Protein AF-A0A3D2JSK6-F1 (afdb_monomer_lite)

pLDDT: mean 96.84, std 1.34, range [90.5, 98.44]

Foldseek 3Di:
DLCCLVPPQQVCQVVCVVVVHDPVVSVVVCVVVQLLQDCPDVVVVGVNHDPVVNVVVLVSNVVRPNVSSVVSVVSVVVNVCCVVPNDPVD

Radius of gyration: 14.04 Å; chains: 1; bounding box: 34×21×36 Å

Sequence (90 aa):
MRDFVKQEVLPQAAEHDENDTYPTELVNQMAELGLFGMTVPEQYGGLGVDVTTLSMVFEEIAKGWMSLTGPIGSHSMLTWGITQYGTEDQ

Structure (mmCIF, N/CA/C/O backbone):
data_AF-A0A3D2JSK6-F1
#
_entry.id   AF-A0A3D2JSK6-F1
#
loop_
_atom_site.group_PDB
_atom_site.id
_atom_site.type_symbol
_atom_site.label_atom_id
_atom_site.label_alt_id
_atom_site.label_comp_id
_atom_site.label_asym_id
_atom_site.label_entity_id
_atom_site.label_seq_id
_atom_site.pdbx_PDB_ins_code
_atom_site.Cartn_x
_atom_site.Cartn_y
_atom_site.Cartn_z
_atom_site.occupancy
_atom_site.B_iso_or_equiv
_atom_site.auth_seq_id
_atom_site.auth_comp_id
_atom_site.auth_asym_id
_atom_site.auth_atom_id
_atom_site.pdbx_PDB_model_num
ATOM 1 N N . MET A 1 1 ? 6.805 -8.757 1.264 1.00 94.69 1 MET A N 1
ATOM 2 C CA . MET A 1 1 ? 7.109 -7.379 0.814 1.00 94.69 1 MET A CA 1
ATOM 3 C C . MET A 1 1 ? 8.301 -7.270 -0.118 1.00 94.69 1 MET A C 1
ATOM 5 O O . MET A 1 1 ? 8.076 -6.956 -1.274 1.00 94.69 1 MET A O 1
ATOM 9 N N . ARG A 1 2 ? 9.539 -7.549 0.313 1.00 96.75 2 ARG A N 1
ATOM 10 C CA . ARG A 1 2 ? 10.721 -7.434 -0.571 1.00 96.75 2 ARG A CA 1
ATOM 11 C C . ARG A 1 2 ? 10.578 -8.181 -1.899 1.00 96.75 2 ARG A C 1
ATOM 13 O O . ARG A 1 2 ? 10.942 -7.632 -2.931 1.00 96.75 2 ARG A O 1
ATOM 20 N N . ASP A 1 3 ? 10.040 -9.398 -1.866 1.00 97.94 3 ASP A N 1
ATOM 21 C CA . ASP A 1 3 ? 9.871 -10.204 -3.080 1.00 97.94 3 ASP A CA 1
ATOM 22 C C . ASP A 1 3 ? 8.810 -9.618 -4.012 1.00 97.94 3 ASP A C 1
ATOM 24 O O . ASP A 1 3 ? 9.107 -9.425 -5.181 1.00 97.94 3 ASP A O 1
ATOM 28 N N . PHE A 1 4 ? 7.651 -9.202 -3.488 1.00 98.06 4 PHE A N 1
ATOM 29 C CA . PHE A 1 4 ? 6.633 -8.464 -4.253 1.00 98.06 4 PHE A CA 1
ATOM 30 C C . PHE A 1 4 ? 7.220 -7.224 -4.941 1.00 98.06 4 PHE A C 1
ATOM 32 O O . PHE A 1 4 ? 7.034 -7.017 -6.133 1.00 98.06 4 PHE A O 1
ATOM 39 N N . VAL A 1 5 ? 8.004 -6.423 -4.215 1.00 98.44 5 VAL A N 1
ATOM 40 C CA . VAL A 1 5 ? 8.628 -5.222 -4.786 1.00 98.44 5 VAL A CA 1
ATOM 41 C C . VAL A 1 5 ? 9.602 -5.581 -5.910 1.00 98.44 5 VAL A C 1
ATOM 43 O O . VAL A 1 5 ? 9.631 -4.922 -6.945 1.00 98.44 5 VAL A O 1
ATOM 46 N N . LYS A 1 6 ? 10.394 -6.641 -5.731 1.00 98.38 6 LYS A N 1
ATOM 47 C CA . LYS A 1 6 ? 11.370 -7.078 -6.735 1.00 98.38 6 LYS A CA 1
ATOM 48 C C . LYS A 1 6 ? 10.745 -7.734 -7.961 1.00 98.38 6 LYS A C 1
ATOM 50 O O . LYS A 1 6 ? 11.282 -7.571 -9.050 1.00 98.38 6 LYS A O 1
ATOM 55 N N . GLN A 1 7 ? 9.694 -8.521 -7.764 1.00 98.19 7 GLN A N 1
ATOM 56 C CA . GLN A 1 7 ? 9.120 -9.391 -8.789 1.00 98.19 7 GLN A CA 1
ATOM 57 C C . GLN A 1 7 ? 7.958 -8.730 -9.524 1.00 98.19 7 GLN A C 1
ATOM 59 O O . GLN A 1 7 ? 7.860 -8.887 -10.733 1.00 98.19 7 GLN A O 1
ATOM 64 N N . GLU A 1 8 ? 7.137 -7.953 -8.820 1.00 98.12 8 GLU A N 1
ATOM 65 C CA . GLU A 1 8 ? 5.936 -7.340 -9.387 1.00 98.12 8 GLU A CA 1
ATOM 66 C C . GLU A 1 8 ? 6.164 -5.852 -9.680 1.00 98.12 8 GLU A C 1
ATOM 68 O O . GLU A 1 8 ? 5.924 -5.398 -10.795 1.00 98.12 8 GLU A O 1
ATOM 73 N N . VAL A 1 9 ? 6.682 -5.081 -8.714 1.00 98.12 9 VAL A N 1
ATOM 74 C CA . VAL A 1 9 ? 6.737 -3.607 -8.822 1.00 98.12 9 VAL A CA 1
ATOM 75 C C . VAL A 1 9 ? 7.860 -3.119 -9.739 1.00 98.12 9 VAL A C 1
ATOM 77 O O . VAL A 1 9 ? 7.606 -2.391 -10.697 1.00 98.12 9 VAL A O 1
ATOM 80 N N . LEU A 1 10 ? 9.112 -3.500 -9.454 1.00 98.12 10 LEU A N 1
ATOM 81 C CA . LEU A 1 10 ? 10.288 -3.000 -10.180 1.00 98.12 10 LEU A CA 1
ATOM 82 C C . LEU A 1 10 ? 10.219 -3.204 -11.705 1.00 98.12 10 LEU A C 1
ATOM 84 O O . LEU A 1 10 ? 10.592 -2.274 -12.420 1.00 98.12 10 LEU A O 1
ATOM 88 N N . PRO A 1 11 ? 9.756 -4.356 -12.232 1.00 98.19 11 PRO A N 1
ATOM 89 C CA . PRO A 1 11 ? 9.691 -4.566 -13.678 1.00 98.19 11 PRO A CA 1
ATOM 90 C C . PRO A 1 11 ? 8.717 -3.639 -14.413 1.00 98.19 11 PRO A C 1
ATOM 92 O O . PRO A 1 11 ? 8.903 -3.409 -15.602 1.00 98.19 11 PRO A O 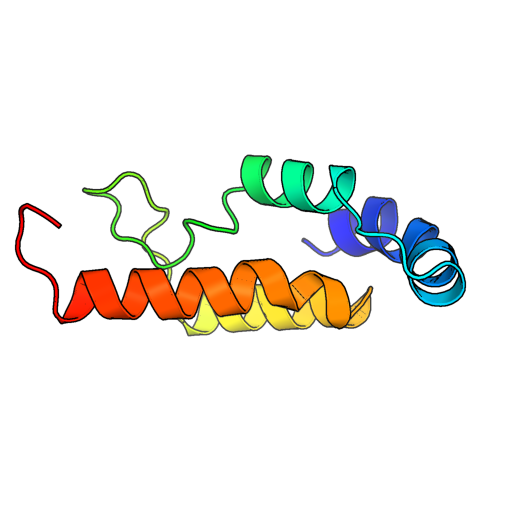1
ATOM 95 N N . GLN A 1 12 ? 7.699 -3.116 -13.724 1.00 97.75 12 GLN A N 1
ATOM 96 C CA . GLN A 1 12 ? 6.599 -2.354 -14.330 1.00 97.75 12 GLN A CA 1
ATOM 97 C C . GLN A 1 12 ? 6.719 -0.838 -14.097 1.00 97.75 12 GLN A C 1
ATOM 99 O O . GLN A 1 12 ? 6.110 -0.050 -14.816 1.00 97.75 12 GLN A O 1
ATOM 104 N N . ALA A 1 13 ? 7.513 -0.413 -13.106 1.00 97.56 13 ALA A N 1
ATOM 105 C CA . ALA A 1 13 ? 7.576 0.980 -12.656 1.00 97.56 13 ALA A CA 1
ATOM 106 C C . ALA A 1 13 ? 7.943 1.975 -13.772 1.00 97.56 13 ALA A C 1
ATOM 108 O O . ALA A 1 13 ? 7.253 2.974 -13.952 1.00 97.56 13 ALA A O 1
ATOM 109 N N . ALA A 1 14 ? 8.998 1.691 -14.544 1.00 97.56 14 ALA A N 1
ATOM 110 C CA . ALA A 1 14 ? 9.473 2.603 -15.587 1.00 97.56 14 ALA A CA 1
ATOM 111 C C . ALA A 1 14 ? 8.462 2.772 -16.733 1.00 97.56 14 ALA A C 1
ATOM 113 O O . ALA A 1 14 ? 8.272 3.883 -17.217 1.00 97.56 14 ALA A O 1
ATOM 114 N N . GLU A 1 15 ? 7.794 1.688 -17.139 1.00 97.62 15 GLU A N 1
ATOM 115 C CA . GLU A 1 15 ? 6.776 1.731 -18.193 1.00 97.62 15 GLU A CA 1
ATOM 116 C C . GLU A 1 15 ? 5.551 2.540 -17.752 1.00 97.62 15 GLU A C 1
ATOM 118 O O . GLU A 1 15 ? 5.016 3.327 -18.534 1.00 97.62 15 GLU A O 1
ATOM 123 N N . HIS A 1 16 ? 5.117 2.377 -16.500 1.00 98.00 16 HIS A N 1
ATOM 124 C CA . HIS A 1 16 ? 4.004 3.154 -15.966 1.00 98.00 16 HIS A CA 1
ATOM 125 C C . HIS A 1 16 ? 4.333 4.643 -15.837 1.00 98.00 16 HIS A C 1
ATOM 127 O O . HIS A 1 16 ? 3.505 5.464 -16.238 1.00 98.00 16 HIS A O 1
ATOM 133 N N . ASP A 1 17 ? 5.526 4.976 -15.332 1.00 96.31 17 ASP A N 1
ATOM 134 C CA . ASP A 1 17 ? 5.986 6.362 -15.192 1.00 96.31 17 ASP A CA 1
ATOM 135 C C . ASP A 1 17 ? 6.168 7.050 -16.554 1.00 96.31 17 ASP A C 1
ATOM 137 O O . ASP A 1 17 ? 5.782 8.203 -16.708 1.00 96.31 17 ASP A O 1
ATOM 141 N N . GLU A 1 18 ? 6.731 6.371 -17.560 1.00 97.69 18 GLU A N 1
ATOM 142 C CA . GLU A 1 18 ? 6.950 6.968 -18.887 1.00 97.69 18 GLU A CA 1
ATOM 143 C C . GLU A 1 18 ? 5.636 7.212 -19.644 1.00 97.69 18 GLU A C 1
ATOM 145 O O . GLU A 1 18 ? 5.511 8.196 -20.373 1.00 97.69 18 GLU A O 1
ATOM 150 N N . ASN A 1 19 ? 4.650 6.329 -19.465 1.00 98.00 19 ASN A N 1
ATOM 151 C CA . ASN A 1 19 ? 3.382 6.385 -20.192 1.00 98.00 19 ASN A CA 1
ATOM 152 C C . ASN A 1 19 ? 2.247 7.090 -19.428 1.00 98.00 19 ASN A C 1
ATOM 154 O O . ASN A 1 19 ? 1.123 7.114 -19.933 1.00 98.00 19 ASN A O 1
ATOM 158 N N . ASP A 1 20 ? 2.498 7.617 -18.224 1.00 96.88 20 ASP A N 1
ATOM 159 C CA . ASP A 1 20 ? 1.480 8.201 -17.334 1.00 96.88 20 ASP A CA 1
ATOM 160 C C . ASP A 1 20 ? 0.264 7.269 -17.119 1.00 96.88 20 ASP A C 1
ATOM 162 O O . ASP A 1 20 ? -0.900 7.686 -17.125 1.00 96.88 20 ASP A O 1
ATOM 166 N N . THR A 1 21 ? 0.516 5.967 -16.949 1.00 98.00 21 THR A N 1
ATOM 167 C CA . THR A 1 21 ? -0.552 4.965 -16.794 1.00 98.00 21 THR A CA 1
ATOM 168 C C . THR A 1 21 ? -0.729 4.530 -15.345 1.00 98.00 21 THR A C 1
ATOM 170 O O . THR A 1 21 ? 0.229 4.353 -14.596 1.00 98.00 21 THR A O 1
ATOM 173 N N . TYR A 1 22 ? -1.985 4.325 -14.938 1.00 97.75 22 TYR A N 1
ATOM 174 C CA . TYR A 1 22 ? -2.296 3.900 -13.575 1.00 97.75 22 TYR A CA 1
ATOM 175 C C . TYR A 1 22 ? -2.078 2.384 -13.388 1.00 97.75 22 TYR A C 1
ATOM 177 O O . TYR A 1 22 ? -2.653 1.592 -14.146 1.00 97.75 22 TYR A O 1
ATOM 185 N N . PRO A 1 23 ? -1.320 1.952 -12.362 1.00 97.25 23 PRO A N 1
ATOM 186 C CA . PRO A 1 23 ? -0.908 0.560 -12.170 1.00 97.25 23 PRO A CA 1
ATOM 187 C C . PRO A 1 23 ? -2.000 -0.285 -11.490 1.00 97.25 23 PRO A C 1
ATOM 189 O O . PRO A 1 23 ? -1.836 -0.771 -10.371 1.00 97.25 23 PRO A O 1
ATOM 192 N N . THR A 1 24 ? -3.145 -0.441 -12.155 1.00 97.50 24 THR A N 1
ATOM 193 C CA . THR A 1 24 ? -4.347 -1.086 -11.589 1.00 97.50 24 THR A CA 1
ATOM 194 C C . THR A 1 24 ? -4.067 -2.488 -11.041 1.00 97.50 24 THR A C 1
ATOM 196 O O . THR A 1 24 ? -4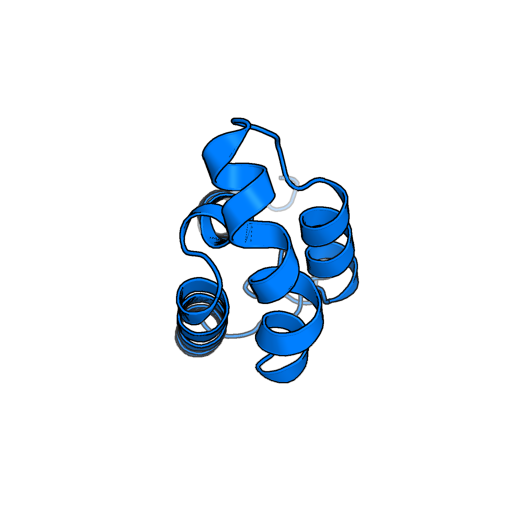.477 -2.798 -9.925 1.00 97.50 24 THR A O 1
ATOM 199 N N . GLU A 1 25 ? -3.324 -3.314 -11.779 1.00 97.94 25 GLU A N 1
ATOM 200 C CA . GLU A 1 25 ? -3.029 -4.693 -11.367 1.00 97.94 25 GLU A CA 1
ATOM 201 C C . GLU A 1 25 ? -2.152 -4.752 -10.110 1.00 97.94 25 GLU A C 1
ATOM 203 O O . GLU A 1 25 ? -2.467 -5.488 -9.177 1.00 97.94 25 GLU A O 1
ATOM 208 N N . LEU A 1 26 ? -1.114 -3.912 -10.020 1.00 98.19 26 LEU A N 1
ATOM 209 C CA . LEU A 1 26 ? -0.285 -3.816 -8.812 1.00 98.19 26 LEU A CA 1
ATOM 210 C C . LEU A 1 26 ? -1.109 -3.362 -7.603 1.00 98.19 26 LEU A C 1
ATOM 212 O O . LEU A 1 26 ? -0.949 -3.893 -6.506 1.00 98.19 26 LEU A O 1
ATOM 216 N N . VAL A 1 27 ? -2.020 -2.405 -7.796 1.00 98.19 27 VAL A N 1
ATOM 217 C CA . VAL A 1 27 ? -2.909 -1.923 -6.730 1.00 98.19 27 VAL A CA 1
ATOM 218 C C . VAL A 1 27 ? -3.880 -3.017 -6.272 1.00 98.19 27 VAL A C 1
ATOM 220 O O . VAL A 1 27 ? -4.103 -3.161 -5.069 1.00 98.19 27 VAL A O 1
ATOM 223 N N . ASN A 1 28 ? -4.406 -3.830 -7.192 1.00 98.19 28 ASN A N 1
ATOM 224 C CA . ASN A 1 28 ? -5.244 -4.982 -6.852 1.00 98.19 28 ASN A CA 1
ATOM 225 C C . ASN A 1 28 ? -4.461 -6.022 -6.037 1.00 98.19 28 ASN A C 1
ATOM 227 O O . ASN A 1 28 ? -4.930 -6.447 -4.983 1.00 98.19 28 ASN A O 1
ATOM 231 N N . GLN A 1 29 ? -3.234 -6.356 -6.448 1.00 98.12 29 GLN A N 1
ATOM 232 C CA . GLN A 1 29 ? -2.361 -7.250 -5.680 1.00 98.12 29 GLN A CA 1
ATOM 233 C C . GLN A 1 29 ? -2.075 -6.689 -4.273 1.00 98.12 29 GLN A C 1
ATOM 235 O O . GLN A 1 29 ? -2.088 -7.423 -3.286 1.00 98.1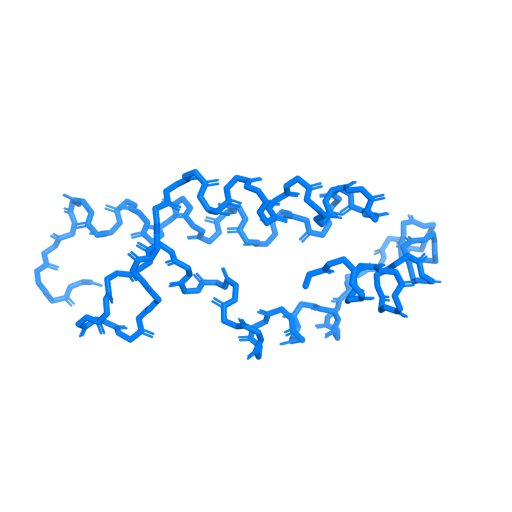2 29 GLN A O 1
ATOM 240 N N . MET A 1 30 ? -1.868 -5.374 -4.136 1.00 97.94 30 MET A N 1
ATOM 241 C CA . MET A 1 30 ? -1.714 -4.728 -2.825 1.00 97.94 30 MET A CA 1
ATOM 242 C C . MET A 1 30 ? -2.971 -4.859 -1.950 1.00 97.94 30 MET A C 1
ATOM 244 O O . MET A 1 30 ? -2.853 -4.988 -0.728 1.00 97.94 30 MET A O 1
ATOM 248 N N . ALA A 1 31 ? -4.166 -4.841 -2.545 1.00 97.12 31 ALA A N 1
ATOM 249 C CA . ALA A 1 31 ? -5.415 -5.092 -1.831 1.00 97.12 31 ALA A CA 1
ATOM 250 C C . ALA A 1 31 ? -5.527 -6.551 -1.365 1.00 97.12 31 ALA A C 1
ATOM 252 O O . ALA A 1 31 ? -5.864 -6.784 -0.205 1.00 97.12 31 ALA A O 1
ATOM 253 N N . GLU A 1 32 ? -5.159 -7.518 -2.208 1.00 96.81 32 GLU A N 1
ATOM 254 C CA . GLU A 1 32 ? -5.116 -8.945 -1.847 1.00 96.81 32 GLU A CA 1
ATOM 255 C C . GLU A 1 32 ? -4.116 -9.238 -0.718 1.00 96.81 32 GLU A C 1
ATOM 257 O O . GLU A 1 32 ? -4.364 -10.087 0.137 1.00 96.81 32 GLU A O 1
ATOM 262 N N . LEU A 1 33 ? -3.010 -8.490 -0.664 1.00 96.19 33 LEU A N 1
ATOM 263 C CA . LEU A 1 33 ? -2.027 -8.545 0.422 1.00 96.19 33 LEU A CA 1
ATOM 264 C C . LEU A 1 33 ? -2.501 -7.868 1.724 1.00 96.19 33 LEU A C 1
ATOM 266 O O . LEU A 1 33 ? -1.780 -7.900 2.722 1.00 96.19 33 LEU A O 1
ATOM 270 N N . GLY A 1 34 ? -3.680 -7.238 1.730 1.00 95.88 34 GLY A N 1
ATOM 271 C CA . GLY A 1 34 ? -4.259 -6.580 2.904 1.00 95.88 34 GLY A CA 1
ATOM 272 C C . GLY A 1 34 ? -3.650 -5.214 3.236 1.00 95.88 34 GLY A C 1
ATOM 273 O O . GLY A 1 34 ? -3.871 -4.697 4.332 1.00 95.88 34 GLY A O 1
ATOM 274 N N . LEU A 1 35 ? -2.899 -4.597 2.315 1.00 97.19 35 LEU A N 1
ATOM 275 C CA . LEU A 1 35 ? -2.127 -3.384 2.618 1.00 97.19 35 LEU A CA 1
ATOM 276 C C . LEU A 1 35 ? -3.005 -2.163 2.932 1.00 97.19 35 LEU A C 1
ATOM 278 O O . LEU A 1 35 ? -2.610 -1.292 3.703 1.00 97.19 35 LEU A O 1
ATOM 282 N N . PHE A 1 36 ? -4.216 -2.113 2.381 1.00 97.56 36 PHE A N 1
ATOM 283 C CA . PHE A 1 36 ? -5.169 -1.029 2.633 1.00 97.56 36 PHE A CA 1
ATOM 284 C C . PHE A 1 36 ? -5.791 -1.112 4.040 1.00 97.56 36 PHE A C 1
ATOM 286 O O . PHE A 1 36 ? -6.101 -0.092 4.643 1.00 97.56 36 PHE A O 1
ATOM 293 N N . GLY A 1 37 ? -5.893 -2.311 4.619 1.00 96.56 37 GLY A N 1
ATOM 294 C CA . GLY A 1 37 ? -6.469 -2.531 5.949 1.00 96.56 37 GLY A CA 1
ATOM 295 C C . GLY A 1 37 ? -5.455 -2.559 7.093 1.00 96.56 37 GLY A C 1
ATOM 296 O O . GLY A 1 37 ? -5.825 -2.936 8.201 1.00 96.56 37 GLY A O 1
ATOM 297 N N . MET A 1 38 ? -4.183 -2.210 6.857 1.00 96.81 38 MET A N 1
ATOM 298 C CA . MET A 1 38 ? -3.097 -2.456 7.817 1.00 96.81 38 MET A CA 1
ATOM 299 C C . MET A 1 38 ? -3.367 -1.889 9.213 1.00 96.81 38 MET A C 1
ATOM 301 O O . MET A 1 38 ? -3.331 -2.624 10.192 1.00 96.81 38 MET A O 1
ATOM 305 N N . THR A 1 39 ? -3.658 -0.595 9.307 1.00 96.56 39 THR A N 1
ATOM 306 C CA . THR A 1 39 ? -3.867 0.091 10.593 1.00 96.56 39 THR A CA 1
ATOM 307 C C . THR A 1 39 ? -5.329 0.113 11.031 1.00 96.56 39 THR A C 1
ATOM 309 O O . THR A 1 39 ? -5.655 0.717 12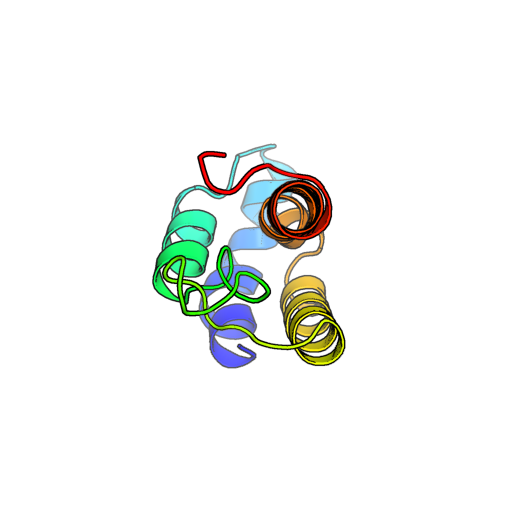.051 1.00 96.56 39 THR A O 1
ATOM 312 N N . VAL A 1 40 ? -6.226 -0.491 10.250 1.00 97.19 40 VAL A N 1
ATOM 313 C CA . VAL A 1 40 ? -7.650 -0.570 10.587 1.00 97.19 40 VAL A CA 1
ATOM 314 C C . VAL A 1 40 ? -7.826 -1.615 11.698 1.00 97.19 40 VAL A C 1
ATOM 316 O O . VAL A 1 40 ? -7.246 -2.698 11.586 1.00 97.19 40 VAL A O 1
ATOM 319 N N . PRO A 1 41 ? -8.592 -1.332 12.769 1.00 96.19 41 PRO A N 1
ATOM 320 C CA . PRO A 1 41 ? -8.858 -2.304 13.827 1.00 96.19 41 PRO A CA 1
ATOM 321 C C . PRO A 1 41 ? -9.443 -3.625 13.309 1.00 96.19 41 PRO A C 1
ATOM 323 O O . PRO A 1 41 ? -10.283 -3.633 12.408 1.00 96.19 41 PRO A O 1
ATOM 326 N N . GLU A 1 42 ? -9.065 -4.743 13.935 1.00 96.19 42 GLU A N 1
ATOM 327 C CA . GLU A 1 42 ? -9.543 -6.084 13.554 1.00 96.19 42 GLU A CA 1
ATOM 328 C C . GLU A 1 42 ? -11.073 -6.218 13.623 1.00 96.19 42 GLU A C 1
ATOM 330 O O . GLU A 1 42 ? -11.670 -6.899 12.793 1.00 96.19 42 GLU A O 1
ATOM 335 N N . GLN A 1 43 ? -11.730 -5.519 14.559 1.00 95.06 43 GLN A N 1
ATOM 336 C CA . GLN A 1 43 ? -13.196 -5.512 14.679 1.00 95.06 43 GLN A CA 1
ATOM 337 C C . GLN A 1 43 ? -13.911 -4.972 13.426 1.00 95.06 43 GLN A C 1
ATOM 339 O O . GLN A 1 43 ? -15.070 -5.303 13.197 1.00 95.06 43 GLN A O 1
ATOM 344 N N . TYR A 1 44 ? -13.208 -4.191 12.600 1.00 95.06 44 TYR A N 1
ATOM 345 C CA . TYR A 1 44 ? -13.689 -3.673 11.317 1.00 95.06 44 TYR A CA 1
ATOM 346 C C . TYR A 1 44 ? -13.088 -4.424 10.114 1.00 95.06 44 TYR A C 1
ATOM 348 O O . TYR A 1 44 ? -13.183 -3.962 8.980 1.00 95.06 44 TYR A O 1
ATOM 356 N N . GLY A 1 45 ? -12.459 -5.583 10.344 1.00 94.38 45 GLY A N 1
ATOM 357 C CA . GLY A 1 45 ? -11.877 -6.432 9.300 1.00 94.38 45 GLY A CA 1
ATOM 358 C C . GLY A 1 45 ? -10.473 -6.029 8.840 1.00 94.38 45 GLY A C 1
ATOM 359 O O . GLY A 1 45 ? -10.008 -6.528 7.817 1.00 94.38 45 GLY A O 1
ATOM 360 N N . GLY A 1 46 ? -9.800 -5.128 9.564 1.00 96.12 46 GLY A N 1
ATOM 361 C CA . GLY A 1 46 ? -8.409 -4.761 9.301 1.00 96.12 46 GLY A CA 1
ATOM 362 C C . GLY A 1 46 ? -7.385 -5.694 9.951 1.00 96.12 46 GLY A C 1
ATOM 363 O O . GLY A 1 46 ? -7.736 -6.676 10.601 1.00 96.12 46 GLY A O 1
ATOM 364 N N . LEU A 1 47 ? -6.100 -5.367 9.787 1.00 95.88 47 LEU A N 1
ATOM 365 C CA . LEU A 1 47 ? -4.985 -6.129 10.371 1.00 95.88 47 LEU A CA 1
ATOM 366 C C . LEU A 1 47 ? -4.548 -5.609 11.749 1.00 95.88 47 LEU A C 1
ATOM 368 O O . LEU A 1 47 ? -3.752 -6.266 12.413 1.00 95.88 47 LEU A O 1
ATOM 372 N N . GLY A 1 48 ? -5.009 -4.425 12.164 1.00 95.44 48 GLY A N 1
ATOM 373 C CA . GLY A 1 48 ? -4.718 -3.847 13.478 1.00 95.44 48 GLY A CA 1
ATOM 374 C C . GLY A 1 48 ? -3.237 -3.578 13.772 1.00 95.44 48 GLY A C 1
ATOM 375 O O . GLY A 1 48 ? -2.871 -3.447 14.940 1.00 95.44 48 GLY A O 1
ATOM 376 N N . VAL A 1 49 ? -2.370 -3.509 12.755 1.00 95.44 49 VAL A N 1
ATOM 377 C CA . VAL A 1 49 ? -0.932 -3.287 12.961 1.00 95.44 49 VAL A CA 1
ATOM 378 C C . VAL A 1 49 ? -0.613 -1.815 13.218 1.00 95.44 49 VAL A C 1
ATOM 380 O O . VAL A 1 49 ? -1.345 -0.909 12.819 1.00 95.44 49 VAL A O 1
ATOM 383 N N . ASP A 1 50 ? 0.506 -1.565 13.894 1.00 94.81 50 ASP A N 1
ATOM 384 C CA . ASP A 1 50 ? 0.921 -0.216 14.270 1.00 94.81 50 ASP A CA 1
ATOM 385 C C . ASP A 1 50 ? 1.489 0.610 13.096 1.00 94.81 50 ASP A C 1
ATOM 387 O O . ASP A 1 50 ? 1.839 0.112 12.019 1.00 94.81 50 ASP A O 1
ATOM 391 N N . VAL A 1 51 ? 1.610 1.921 13.322 1.00 94.06 51 VAL A N 1
ATOM 392 C CA . VAL A 1 51 ? 2.151 2.866 12.331 1.00 94.06 51 VAL A CA 1
ATOM 393 C C . VAL A 1 51 ? 3.627 2.613 12.011 1.00 94.06 51 VAL A C 1
ATOM 395 O O . VAL A 1 51 ? 4.082 2.942 10.915 1.00 94.06 51 VAL A O 1
ATOM 398 N N . THR A 1 52 ? 4.379 2.003 12.932 1.00 97.19 52 THR A N 1
ATOM 399 C CA . THR A 1 52 ? 5.770 1.591 12.698 1.00 97.19 52 THR A CA 1
ATOM 400 C C . THR A 1 52 ? 5.820 0.499 11.633 1.00 97.19 52 THR A C 1
ATOM 402 O O . THR A 1 52 ? 6.606 0.579 10.690 1.00 97.19 52 THR A O 1
ATOM 405 N N . THR A 1 53 ? 4.931 -0.488 11.733 1.00 96.62 53 THR A N 1
ATOM 406 C CA . THR A 1 53 ? 4.787 -1.580 10.769 1.00 96.62 53 THR A CA 1
ATOM 407 C C . THR A 1 53 ? 4.329 -1.059 9.414 1.00 96.62 53 THR A C 1
ATOM 409 O O . THR A 1 53 ? 4.935 -1.410 8.399 1.00 96.62 53 THR A O 1
ATOM 412 N N . LEU A 1 54 ? 3.336 -0.159 9.386 1.00 96.12 54 LEU A N 1
ATOM 413 C CA . LEU A 1 54 ? 2.943 0.541 8.158 1.00 96.12 54 LEU A CA 1
ATOM 414 C C . LEU A 1 54 ? 4.134 1.270 7.520 1.00 96.12 54 LEU A C 1
ATOM 416 O O . LEU A 1 54 ? 4.355 1.130 6.320 1.00 96.12 54 LEU A O 1
ATOM 420 N N . SER A 1 55 ? 4.935 1.989 8.313 1.00 96.94 55 SER A N 1
ATOM 421 C CA . SER A 1 55 ? 6.098 2.740 7.817 1.00 96.94 55 SER A CA 1
ATOM 422 C C . SER A 1 55 ? 7.154 1.831 7.182 1.00 96.94 55 SER A C 1
ATOM 424 O O . SER A 1 55 ? 7.693 2.173 6.134 1.00 96.94 55 SER A O 1
ATOM 426 N N . MET A 1 56 ? 7.413 0.651 7.758 1.00 98.00 56 MET A N 1
ATOM 427 C CA . MET A 1 56 ? 8.340 -0.329 7.172 1.00 98.00 56 MET A CA 1
ATOM 428 C C . MET A 1 56 ? 7.833 -0.884 5.833 1.00 98.00 56 MET A C 1
ATOM 430 O O . MET A 1 56 ? 8.617 -1.083 4.905 1.00 98.00 56 MET A O 1
ATOM 434 N N . VAL A 1 57 ? 6.524 -1.132 5.708 1.00 97.06 57 VAL A N 1
ATOM 435 C CA . VAL A 1 57 ? 5.918 -1.562 4.436 1.00 97.06 57 VAL A CA 1
ATOM 436 C C . VAL A 1 57 ? 6.012 -0.454 3.389 1.00 97.06 57 VAL A C 1
ATOM 438 O O . VAL A 1 57 ? 6.404 -0.722 2.252 1.00 97.06 57 VAL A O 1
ATOM 441 N N . PHE A 1 58 ? 5.718 0.785 3.790 1.00 97.38 58 PHE A N 1
ATOM 442 C CA . PHE A 1 58 ? 5.866 1.976 2.958 1.00 97.38 58 PHE A CA 1
ATOM 443 C C . PHE A 1 58 ? 7.294 2.124 2.429 1.00 97.38 58 PHE A C 1
ATOM 445 O O . PHE A 1 58 ? 7.493 2.300 1.229 1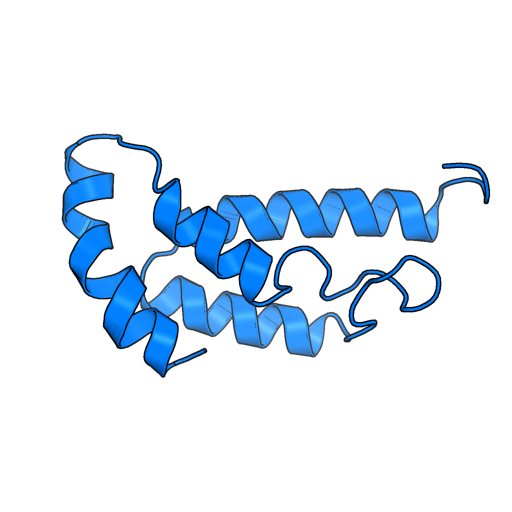.00 97.38 58 PHE A O 1
ATOM 452 N N . GLU A 1 59 ? 8.285 2.001 3.318 1.00 98.19 59 GLU A N 1
ATOM 453 C CA . GLU A 1 59 ? 9.703 2.077 2.972 1.00 98.19 59 GLU A CA 1
ATOM 454 C C . GLU A 1 59 ? 10.077 1.017 1.930 1.00 98.19 59 GLU A C 1
ATOM 456 O O . GLU A 1 59 ? 10.764 1.330 0.958 1.00 98.19 59 GLU A O 1
ATOM 461 N N . GLU A 1 60 ? 9.618 -0.229 2.091 1.00 98.38 60 GLU A N 1
ATOM 462 C CA . GLU A 1 60 ? 9.951 -1.270 1.118 1.00 98.38 60 GLU A CA 1
ATOM 463 C C . GLU A 1 60 ? 9.295 -1.051 -0.245 1.00 98.38 60 GLU A C 1
ATOM 465 O O . GLU A 1 60 ? 9.964 -1.254 -1.257 1.00 98.38 60 GLU A O 1
ATOM 470 N N . ILE A 1 61 ? 8.036 -0.605 -0.309 1.00 98.12 61 ILE A N 1
ATOM 471 C CA . ILE A 1 61 ? 7.391 -0.286 -1.596 1.00 98.12 61 ILE A CA 1
ATOM 472 C C . ILE A 1 61 ? 8.114 0.878 -2.280 1.00 98.12 61 ILE A C 1
ATOM 474 O O . ILE A 1 61 ? 8.402 0.804 -3.476 1.00 98.12 61 ILE A O 1
ATOM 478 N N . ALA A 1 62 ? 8.485 1.910 -1.517 1.00 98.06 62 ALA A N 1
ATOM 479 C CA . ALA A 1 62 ? 9.183 3.085 -2.029 1.00 98.06 62 ALA A CA 1
ATOM 480 C C . ALA A 1 62 ? 10.549 2.763 -2.661 1.00 98.06 62 ALA A C 1
ATOM 482 O O . ALA A 1 62 ? 10.989 3.491 -3.548 1.00 98.06 62 ALA A O 1
ATOM 483 N N . LYS A 1 63 ? 11.211 1.664 -2.262 1.00 98.06 63 LYS A N 1
ATOM 484 C CA . LYS A 1 63 ? 12.451 1.194 -2.914 1.00 98.06 63 LYS A CA 1
ATOM 485 C C . LYS A 1 63 ? 12.227 0.661 -4.326 1.00 98.06 63 LYS A C 1
ATOM 487 O O . LYS A 1 63 ? 13.175 0.637 -5.105 1.00 98.06 63 LYS A O 1
ATOM 492 N N . GLY A 1 64 ? 11.018 0.195 -4.633 1.00 97.50 64 GLY A N 1
ATOM 493 C CA . GLY A 1 64 ? 10.632 -0.185 -5.987 1.00 97.50 64 GLY A CA 1
ATOM 494 C C . GLY A 1 64 ? 10.138 1.015 -6.775 1.00 97.50 64 GLY A C 1
ATOM 495 O O . GLY A 1 64 ? 10.683 1.337 -7.824 1.00 97.50 64 GLY A O 1
ATOM 496 N N . TRP A 1 65 ? 9.105 1.673 -6.249 1.00 98.00 65 TRP A N 1
ATOM 497 C CA . TRP A 1 65 ? 8.467 2.800 -6.912 1.00 98.00 65 TRP A CA 1
ATOM 498 C C . TRP A 1 65 ? 7.673 3.649 -5.918 1.00 98.00 65 TRP A C 1
ATOM 500 O O . TRP A 1 65 ? 6.688 3.196 -5.335 1.00 98.00 65 TRP A O 1
ATOM 510 N N . MET A 1 66 ? 8.095 4.902 -5.724 1.00 96.94 66 MET A N 1
ATOM 511 C CA . MET A 1 66 ? 7.485 5.795 -4.733 1.00 96.94 66 MET A CA 1
ATOM 512 C C . MET A 1 66 ? 6.018 6.113 -5.049 1.00 96.94 66 MET A C 1
ATOM 514 O O . MET A 1 66 ? 5.198 6.146 -4.131 1.00 96.94 66 MET A O 1
ATOM 518 N N . SER A 1 67 ? 5.658 6.302 -6.322 1.00 96.69 67 SER A N 1
ATOM 519 C CA . SER A 1 67 ? 4.288 6.662 -6.719 1.00 96.69 67 SER A CA 1
ATOM 520 C C . SER A 1 67 ? 3.262 5.600 -6.309 1.00 96.69 67 SER A C 1
ATOM 522 O O . SER A 1 67 ? 2.146 5.942 -5.915 1.00 96.69 67 SER A O 1
ATOM 524 N N . LEU A 1 68 ? 3.657 4.321 -6.289 1.00 97.31 68 LEU A N 1
ATOM 525 C CA . LEU A 1 68 ? 2.796 3.209 -5.872 1.00 97.31 68 LEU A CA 1
ATOM 526 C C . LEU A 1 68 ? 2.417 3.258 -4.383 1.00 97.31 68 LEU A C 1
ATOM 528 O O . LEU A 1 68 ? 1.433 2.650 -3.968 1.00 97.31 68 LEU A O 1
ATOM 532 N N . THR A 1 69 ? 3.158 4.004 -3.562 1.00 97.69 69 THR A N 1
ATOM 533 C CA . THR A 1 69 ? 2.799 4.199 -2.151 1.00 97.69 69 THR A CA 1
ATOM 534 C C . THR A 1 69 ? 1.613 5.152 -1.963 1.00 97.69 69 THR A C 1
ATOM 536 O O . THR A 1 69 ? 0.944 5.109 -0.932 1.00 97.69 69 THR A O 1
ATOM 539 N N . GLY A 1 70 ? 1.303 5.990 -2.960 1.00 97.25 70 GLY A N 1
ATOM 540 C CA . GLY A 1 70 ? 0.233 6.988 -2.889 1.00 97.25 70 GLY A CA 1
ATOM 541 C C . GLY A 1 70 ? -1.131 6.408 -2.485 1.00 97.25 70 GLY A C 1
ATOM 542 O O . GLY A 1 70 ? -1.692 6.862 -1.485 1.00 97.25 70 GLY A O 1
ATOM 543 N N . PRO A 1 71 ? -1.647 5.378 -3.188 1.00 97.00 71 PRO A N 1
ATOM 544 C CA . PRO A 1 71 ? -2.935 4.761 -2.873 1.00 97.00 71 PRO A CA 1
ATOM 545 C C . PRO A 1 71 ? -3.067 4.284 -1.421 1.00 97.00 71 PRO A C 1
ATOM 547 O O . PRO A 1 71 ? -4.065 4.593 -0.769 1.00 97.00 71 PRO A O 1
ATOM 550 N N . ILE A 1 72 ? -2.060 3.582 -0.886 1.00 96.25 72 ILE A N 1
ATOM 551 C CA . ILE A 1 72 ? -2.103 3.104 0.505 1.00 96.25 72 ILE A CA 1
ATOM 552 C C . ILE A 1 72 ? -1.943 4.251 1.501 1.00 96.25 72 ILE A C 1
ATOM 554 O O . ILE A 1 72 ? -2.647 4.272 2.501 1.00 96.25 72 ILE A O 1
ATOM 558 N N . GLY A 1 73 ? -1.100 5.250 1.219 1.00 95.88 73 GLY A N 1
ATOM 559 C CA . GLY A 1 73 ? -0.910 6.397 2.109 1.00 95.88 73 GLY A CA 1
ATOM 560 C C . GLY A 1 73 ? -2.181 7.212 2.293 1.00 95.88 73 GLY A C 1
ATOM 561 O O . GLY A 1 73 ? -2.603 7.469 3.421 1.00 95.88 73 GLY A O 1
ATOM 562 N N . SER A 1 74 ? -2.819 7.590 1.184 1.00 96.50 74 SER A N 1
ATOM 563 C CA . SER A 1 74 ? -4.087 8.322 1.220 1.00 96.50 74 SER A CA 1
ATOM 564 C C . SER A 1 74 ? -5.184 7.515 1.908 1.00 96.50 74 SER A C 1
ATOM 566 O O . SER A 1 74 ? -5.909 8.064 2.737 1.00 96.50 74 SER A O 1
ATOM 568 N N . HIS A 1 75 ? -5.281 6.215 1.620 1.00 96.44 75 HIS A N 1
ATOM 569 C CA . HIS A 1 75 ? -6.262 5.348 2.260 1.00 96.44 75 HIS A CA 1
ATOM 570 C C . HIS A 1 75 ? -6.035 5.233 3.774 1.00 96.44 75 HIS A C 1
ATOM 572 O O . HIS A 1 75 ? -6.970 5.453 4.539 1.00 96.44 75 HIS A O 1
ATOM 578 N N . SER A 1 76 ? -4.801 4.967 4.220 1.00 95.88 76 SER A N 1
ATOM 579 C CA . SER A 1 76 ? -4.466 4.856 5.645 1.00 95.88 76 SER A CA 1
ATOM 580 C C . SER A 1 76 ? -4.745 6.147 6.417 1.00 95.88 76 SER A C 1
ATOM 582 O O . SER A 1 76 ? -5.206 6.088 7.553 1.00 95.88 76 SER A O 1
ATOM 584 N N . MET A 1 77 ? -4.515 7.322 5.818 1.00 96.19 77 MET A N 1
ATOM 585 C CA . MET A 1 77 ? -4.864 8.598 6.458 1.00 96.19 77 MET A CA 1
ATOM 586 C C . MET A 1 77 ? -6.377 8.754 6.653 1.00 96.19 77 MET A C 1
ATOM 588 O O . MET A 1 77 ? -6.818 9.207 7.711 1.00 96.19 77 MET A O 1
ATOM 592 N N . LEU A 1 78 ? -7.175 8.376 5.651 1.00 97.00 78 LEU A N 1
ATOM 593 C CA . LEU A 1 78 ? -8.634 8.470 5.726 1.00 97.00 78 LEU A CA 1
ATOM 594 C C . LEU A 1 78 ? -9.212 7.486 6.745 1.00 97.00 78 LEU A C 1
ATOM 596 O O . LEU A 1 78 ? -10.016 7.886 7.586 1.00 97.00 78 LEU A O 1
ATOM 600 N N . THR A 1 79 ? -8.777 6.225 6.719 1.00 96.25 79 THR A N 1
ATOM 601 C CA . THR A 1 79 ? -9.259 5.217 7.672 1.00 96.25 79 THR A CA 1
ATOM 602 C C . THR A 1 79 ? -8.825 5.525 9.096 1.00 96.25 79 THR A C 1
ATOM 604 O O . THR A 1 79 ? -9.609 5.325 10.023 1.00 96.25 79 THR A O 1
ATOM 607 N N . TRP A 1 80 ? -7.627 6.083 9.290 1.00 95.81 80 TRP A N 1
ATOM 608 C CA . TRP A 1 80 ? -7.204 6.594 10.591 1.00 95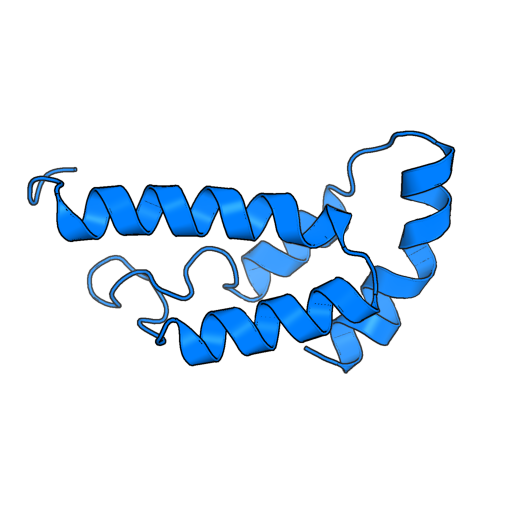.81 80 TRP A CA 1
ATOM 609 C C . TRP A 1 80 ? -8.136 7.705 11.084 1.00 95.81 80 TRP A C 1
ATOM 611 O O . TRP A 1 80 ? -8.601 7.643 12.219 1.00 95.81 80 TRP A O 1
ATOM 621 N N . GLY A 1 81 ? -8.471 8.678 10.231 1.00 97.19 81 GLY A N 1
ATOM 622 C CA . GLY A 1 81 ? -9.386 9.764 10.587 1.00 97.19 81 GLY A CA 1
ATOM 623 C C . GLY A 1 81 ? -10.760 9.258 11.038 1.00 97.19 81 GLY A C 1
ATOM 624 O O . GLY A 1 81 ? -11.256 9.691 12.077 1.00 97.19 81 GLY A O 1
ATOM 625 N N . ILE A 1 82 ? -11.339 8.300 10.306 1.00 96.81 82 ILE A N 1
ATOM 626 C CA . ILE A 1 82 ? -12.618 7.668 10.673 1.00 96.81 82 ILE A CA 1
ATOM 627 C C . ILE A 1 82 ? -12.472 6.883 11.980 1.00 96.81 82 ILE A C 1
ATOM 629 O O . ILE A 1 82 ? -13.253 7.075 12.900 1.00 96.81 82 ILE A O 1
ATOM 633 N N . THR A 1 83 ? -11.420 6.078 12.123 1.00 94.38 83 THR A N 1
ATOM 634 C CA . THR A 1 83 ? -11.200 5.271 13.336 1.00 94.38 83 THR A CA 1
ATOM 635 C C . THR A 1 83 ? -11.049 6.135 14.593 1.00 94.38 83 THR A C 1
ATOM 637 O O . THR A 1 83 ? -11.447 5.720 15.677 1.00 94.38 83 THR A O 1
ATOM 640 N N . GLN A 1 84 ? -10.438 7.317 14.480 1.00 95.00 84 GLN A N 1
ATOM 641 C CA . GLN A 1 84 ? -10.200 8.195 15.629 1.00 95.00 84 GLN A CA 1
ATOM 642 C C . GLN A 1 84 ? -11.379 9.113 15.963 1.00 95.00 84 GLN A C 1
ATOM 644 O O . GLN A 1 84 ? -11.554 9.468 17.128 1.00 95.00 84 GLN A O 1
ATOM 649 N N . TYR A 1 85 ? -12.143 9.545 14.958 1.00 97.38 85 TYR A N 1
ATOM 650 C CA . TYR A 1 85 ? -13.112 10.636 15.113 1.00 97.38 85 TYR A CA 1
ATOM 651 C C . TYR A 1 85 ? -14.517 10.316 14.594 1.00 97.38 85 TYR A C 1
ATOM 653 O O . TYR A 1 85 ? -15.419 11.136 14.764 1.00 97.38 85 TYR A O 1
ATOM 661 N N . GLY A 1 86 ? -14.704 9.166 13.953 1.00 97.00 86 GLY A N 1
ATOM 662 C CA . GLY A 1 86 ? -15.997 8.682 13.491 1.00 97.00 86 GLY A CA 1
ATOM 663 C C . GLY A 1 86 ? -16.886 8.217 14.641 1.00 97.00 86 GLY A C 1
ATOM 664 O O . GLY A 1 86 ? -16.433 7.931 15.752 1.00 97.00 86 GLY A O 1
ATOM 665 N N . THR A 1 87 ? -18.184 8.164 14.373 1.00 97.44 87 THR A N 1
ATOM 666 C CA . THR A 1 87 ? -19.136 7.438 15.221 1.00 97.44 87 THR A CA 1
ATOM 667 C C . THR A 1 87 ? -19.050 5.937 14.960 1.00 97.44 87 THR A C 1
ATOM 669 O O . THR A 1 87 ? -18.578 5.545 13.906 1.00 97.44 87 THR A O 1
ATOM 672 N N . GLU A 1 88 ? -19.614 5.106 15.836 1.00 93.56 88 GLU A N 1
ATOM 673 C CA . GLU A 1 88 ? -19.689 3.649 15.612 1.00 93.56 88 GLU A CA 1
ATOM 674 C C . GLU A 1 88 ? -20.369 3.263 14.278 1.00 93.56 88 GLU A C 1
ATOM 676 O O . GLU A 1 88 ? -20.007 2.266 13.666 1.00 93.56 88 GLU A O 1
ATOM 681 N N . ASP A 1 89 ? -21.332 4.065 13.806 1.00 93.62 89 ASP A N 1
ATOM 682 C CA . ASP A 1 89 ? -22.042 3.823 12.540 1.00 93.62 89 ASP A CA 1
ATOM 683 C C . ASP A 1 89 ? -21.229 4.200 11.274 1.00 93.62 89 ASP A C 1
ATOM 685 O O . ASP A 1 89 ? -21.692 3.933 10.163 1.00 93.62 89 ASP A O 1
ATOM 689 N N . GLN A 1 90 ? -20.078 4.876 11.412 1.00 90.50 90 GLN A N 1
ATOM 690 C CA . GLN A 1 90 ? -19.263 5.428 10.312 1.00 90.50 90 GLN A CA 1
ATOM 691 C C . GLN A 1 90 ? -17.978 4.632 10.098 1.00 90.50 90 GLN A C 1
ATOM 693 O O . GLN A 1 90 ? -17.652 4.396 8.912 1.00 90.50 90 GLN A O 1
#

Secondary structure (DSSP, 8-state):
-HHHIIIIIHHHHHHHHHTT---HHHHHHHHHTTGGGTTS-GGGTS----HHHHHHHHHHHHHH-GGGHHHHHHHHHHHHHHHHH--TT-